Protein AF-A0A931Q942-F1 (afdb_monomer_lite)

pLDDT: mean 76.81, std 17.1, range [39.09, 92.44]

Structure (mmCIF, N/CA/C/O backbone):
data_AF-A0A931Q942-F1
#
_entry.id   AF-A0A931Q942-F1
#
loop_
_atom_site.group_PDB
_atom_site.id
_atom_site.type_symbol
_atom_site.label_atom_id
_atom_site.label_alt_id
_atom_site.label_comp_id
_atom_site.label_asym_id
_atom_site.label_entity_id
_atom_site.label_seq_id
_atom_site.pdbx_PDB_ins_code
_atom_site.Cartn_x
_atom_site.Cartn_y
_atom_site.Cartn_z
_atom_site.occupancy
_atom_site.B_iso_or_equiv
_atom_site.auth_seq_id
_atom_site.auth_comp_id
_atom_site.auth_asym_id
_atom_site.auth_atom_id
_atom_site.pdbx_PDB_model_num
ATOM 1 N N . MET A 1 1 ? -24.071 -9.734 28.464 1.00 67.25 1 MET A N 1
ATOM 2 C CA . MET A 1 1 ? -22.632 -9.400 28.389 1.00 67.25 1 MET A CA 1
ATOM 3 C C . MET A 1 1 ? -22.307 -8.990 26.967 1.00 67.25 1 MET A C 1
ATOM 5 O O . MET A 1 1 ? -22.517 -9.784 26.061 1.00 67.25 1 MET A O 1
ATOM 9 N N . THR A 1 2 ? -21.847 -7.760 26.764 1.00 77.81 2 THR A N 1
ATOM 10 C CA . THR A 1 2 ? -21.450 -7.262 25.442 1.00 77.81 2 THR A CA 1
ATOM 11 C C . THR A 1 2 ? -20.082 -7.839 25.089 1.00 77.81 2 THR A C 1
ATOM 13 O O . THR A 1 2 ? -19.132 -7.691 25.857 1.00 77.81 2 THR A O 1
ATOM 16 N N . ARG A 1 3 ? -19.981 -8.537 23.956 1.00 86.06 3 ARG A N 1
ATOM 17 C CA . ARG A 1 3 ? -18.739 -9.170 23.503 1.00 86.06 3 ARG A CA 1
ATOM 18 C C . ARG A 1 3 ? -18.013 -8.196 22.578 1.00 86.06 3 ARG A C 1
ATOM 20 O O . ARG A 1 3 ? -18.596 -7.744 21.598 1.00 86.06 3 ARG A O 1
ATOM 27 N N . ARG A 1 4 ? -16.766 -7.842 22.899 1.00 89.62 4 ARG A N 1
ATOM 28 C CA . ARG A 1 4 ? -15.933 -7.043 21.991 1.00 89.62 4 ARG A CA 1
ATOM 29 C C . ARG A 1 4 ? -15.429 -7.940 20.867 1.00 89.62 4 ARG A C 1
ATOM 31 O O . ARG A 1 4 ? -14.898 -9.015 21.137 1.00 89.62 4 ARG A O 1
ATOM 38 N N . VAL A 1 5 ? -15.600 -7.483 19.634 1.00 87.56 5 VAL A N 1
ATOM 39 C CA . VAL A 1 5 ? -15.069 -8.117 18.426 1.00 87.56 5 VAL A CA 1
ATOM 40 C C . VAL A 1 5 ? -14.127 -7.108 17.786 1.00 87.56 5 VAL A C 1
ATOM 42 O O . VAL A 1 5 ? -14.534 -5.980 17.520 1.00 87.56 5 VAL A O 1
ATOM 45 N N . ALA A 1 6 ? -12.870 -7.495 17.595 1.00 86.50 6 ALA A N 1
ATOM 46 C CA . ALA A 1 6 ? -11.900 -6.706 16.850 1.00 86.50 6 ALA A CA 1
ATOM 47 C C . ALA A 1 6 ? -11.877 -7.210 15.405 1.00 86.50 6 ALA A C 1
ATOM 49 O O . ALA A 1 6 ? -11.753 -8.412 15.176 1.00 86.50 6 ALA A O 1
ATOM 50 N N . ILE A 1 7 ? -12.015 -6.297 14.448 1.00 84.50 7 ILE A N 1
ATOM 51 C CA . ILE A 1 7 ? -11.917 -6.593 13.019 1.00 84.50 7 ILE A CA 1
ATOM 52 C C . ILE A 1 7 ? -10.600 -5.995 12.540 1.00 84.50 7 ILE A C 1
ATOM 54 O O . ILE A 1 7 ? -10.361 -4.807 12.736 1.00 84.50 7 ILE A O 1
ATOM 58 N N . VAL A 1 8 ? -9.746 -6.827 11.942 1.00 86.38 8 VAL A N 1
ATOM 59 C CA . VAL A 1 8 ? -8.447 -6.408 11.405 1.00 86.38 8 VAL A CA 1
ATOM 60 C C . VAL A 1 8 ? -8.464 -6.632 9.894 1.00 86.38 8 VAL A C 1
ATOM 62 O O . VAL A 1 8 ? -8.376 -7.785 9.454 1.00 86.38 8 VAL A O 1
ATOM 65 N N . PRO A 1 9 ? -8.618 -5.568 9.089 1.00 87.12 9 PRO A N 1
ATOM 66 C CA . PRO A 1 9 ? -8.538 -5.697 7.646 1.00 87.12 9 PRO A CA 1
ATOM 67 C C . PRO A 1 9 ? -7.092 -6.015 7.255 1.00 87.12 9 PRO A C 1
ATOM 69 O O . PRO A 1 9 ? -6.141 -5.370 7.704 1.00 87.12 9 PRO A O 1
ATOM 72 N N . HIS A 1 10 ? -6.934 -7.049 6.440 1.00 87.81 10 HIS A N 1
ATOM 73 C CA . HIS A 1 10 ? -5.649 -7.487 5.921 1.00 87.81 10 HIS A CA 1
ATOM 74 C C . HIS A 1 10 ? -5.835 -8.040 4.514 1.00 87.81 10 HIS A C 1
ATOM 76 O O . HIS A 1 10 ? -6.930 -8.469 4.146 1.00 87.81 10 HIS A O 1
ATOM 82 N N . THR A 1 11 ? -4.755 -8.052 3.743 1.00 87.56 11 THR A N 1
ATOM 83 C CA . THR A 1 11 ? -4.670 -8.852 2.522 1.00 87.56 11 THR A CA 1
ATOM 84 C C . THR A 1 11 ? -3.589 -9.893 2.721 1.00 87.56 11 THR A C 1
ATOM 86 O O . THR A 1 11 ? -2.523 -9.561 3.229 1.00 87.56 11 THR A O 1
ATOM 89 N N . HIS A 1 12 ? -3.862 -11.129 2.317 1.00 88.56 12 HIS A N 1
ATOM 90 C CA . HIS A 1 12 ? -2.800 -12.096 2.080 1.00 88.56 12 HIS A CA 1
ATOM 91 C C . HIS A 1 12 ? -2.166 -11.781 0.724 1.00 88.56 12 HIS A C 1
ATOM 93 O O . HIS A 1 12 ? -2.901 -11.485 -0.225 1.00 88.56 12 HIS A O 1
ATOM 99 N N . TRP A 1 13 ? -0.837 -11.758 0.635 1.00 87.31 13 TRP A N 1
ATOM 100 C CA . TRP A 1 13 ? -0.148 -11.319 -0.572 1.00 87.31 13 TRP A CA 1
ATOM 101 C C . TRP A 1 13 ? 0.988 -12.261 -0.969 1.00 87.31 13 TRP A C 1
ATOM 103 O O . TRP A 1 13 ? 2.149 -12.058 -0.629 1.00 87.31 13 TRP A O 1
ATOM 113 N N . ASP A 1 14 ? 0.696 -13.270 -1.779 1.00 87.06 14 ASP A N 1
ATOM 114 C CA . ASP A 1 14 ? 1.760 -14.084 -2.361 1.00 87.06 14 ASP A CA 1
ATOM 115 C C . ASP A 1 14 ? 2.608 -13.252 -3.335 1.00 87.06 14 ASP A C 1
ATOM 117 O O . ASP A 1 14 ? 2.111 -12.711 -4.328 1.00 87.06 14 ASP A O 1
ATOM 121 N N . ARG A 1 15 ? 3.915 -13.150 -3.062 1.00 81.31 15 ARG A N 1
ATOM 122 C CA . ARG A 1 15 ? 4.858 -12.398 -3.9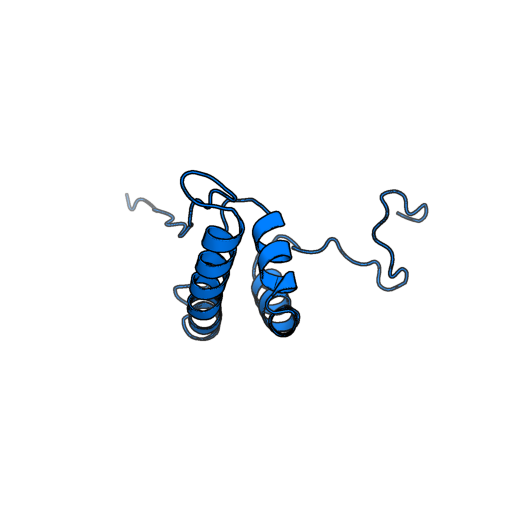08 1.00 81.31 15 ARG A CA 1
ATOM 123 C C . ARG A 1 15 ? 4.961 -12.994 -5.314 1.00 81.31 15 ARG A C 1
ATOM 125 O O . ARG A 1 15 ? 5.095 -12.265 -6.295 1.00 81.31 15 ARG A O 1
ATOM 132 N N . GLU A 1 16 ? 4.875 -14.313 -5.409 1.00 86.25 16 GLU A N 1
ATOM 133 C CA . GLU A 1 16 ? 4.814 -15.061 -6.657 1.00 86.25 16 GLU A CA 1
ATOM 134 C C . GLU A 1 16 ? 4.027 -16.355 -6.446 1.00 86.25 16 GLU A C 1
ATOM 136 O O . GLU A 1 16 ? 4.176 -17.022 -5.425 1.00 86.25 16 GLU A O 1
ATOM 141 N N . TRP A 1 17 ? 3.167 -16.70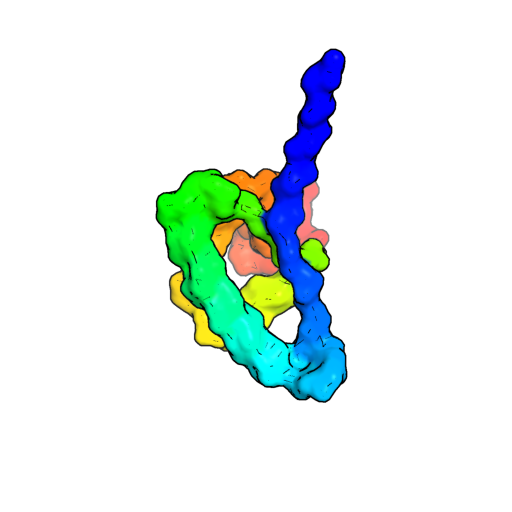0 -7.407 1.00 86.44 17 TRP A N 1
ATOM 142 C CA . TRP A 1 17 ? 2.398 -17.944 -7.356 1.00 86.44 17 TRP A CA 1
ATOM 143 C C . TRP A 1 17 ? 2.031 -18.427 -8.767 1.00 86.44 17 TRP A C 1
ATOM 145 O O . TRP A 1 17 ? 2.892 -18.904 -9.498 1.00 86.44 17 TRP A O 1
ATOM 155 N N . TYR A 1 18 ? 0.772 -18.280 -9.195 1.00 85.75 18 TYR A N 1
ATOM 156 C CA . TYR A 1 18 ? 0.302 -18.747 -10.512 1.00 85.75 18 TYR A CA 1
ATOM 157 C C . TYR A 1 18 ? 0.639 -17.805 -11.680 1.00 85.75 18 TYR A C 1
ATOM 159 O O . TYR A 1 18 ? 0.403 -18.140 -12.839 1.00 85.75 18 TYR A O 1
ATOM 167 N N . ALA A 1 19 ? 1.142 -16.608 -11.388 1.00 88.31 19 ALA A N 1
ATOM 168 C CA . ALA A 1 19 ? 1.556 -15.611 -12.366 1.00 88.31 19 ALA A CA 1
ATOM 169 C C . ALA A 1 19 ? 2.965 -15.097 -12.023 1.00 88.31 19 ALA A C 1
ATOM 171 O O . ALA A 1 19 ? 3.374 -15.182 -10.861 1.00 88.31 19 ALA A O 1
ATOM 172 N N . PRO A 1 20 ? 3.703 -14.544 -13.003 1.00 89.88 20 PRO A N 1
ATOM 173 C CA . PRO A 1 20 ? 5.043 -14.025 -12.763 1.00 89.88 20 PRO A CA 1
ATOM 174 C C . PRO A 1 20 ? 5.053 -12.903 -11.722 1.00 89.88 20 PRO A C 1
ATOM 176 O O . PRO A 1 20 ? 4.124 -12.093 -11.658 1.00 89.88 20 PRO A O 1
ATOM 179 N N . PHE A 1 21 ? 6.160 -12.795 -10.986 1.00 87.62 21 PHE A N 1
ATOM 180 C CA . PHE A 1 21 ? 6.395 -11.767 -9.968 1.00 87.62 21 PHE A CA 1
ATOM 181 C C . PHE A 1 21 ? 6.003 -10.350 -10.421 1.00 87.62 21 PHE A C 1
ATOM 183 O O . PHE A 1 21 ? 5.307 -9.640 -9.704 1.00 87.62 21 PHE A O 1
ATOM 190 N N . GLN A 1 22 ? 6.373 -9.939 -11.640 1.00 88.44 22 GLN A N 1
ATOM 191 C CA . GLN A 1 22 ? 6.068 -8.586 -12.132 1.00 88.44 22 GLN A CA 1
ATOM 192 C C . GLN A 1 22 ? 4.560 -8.331 -12.287 1.00 88.44 22 GLN A C 1
ATOM 194 O O . GLN A 1 22 ? 4.098 -7.213 -12.073 1.00 88.44 22 GLN A O 1
ATOM 199 N N . THR A 1 23 ? 3.769 -9.360 -12.612 1.00 89.81 23 THR A N 1
ATOM 200 C CA . THR A 1 23 ? 2.307 -9.243 -12.683 1.00 89.81 23 THR A CA 1
ATOM 201 C C . THR A 1 23 ? 1.711 -9.025 -11.299 1.00 89.81 23 THR A C 1
ATOM 203 O O . THR A 1 23 ? 0.850 -8.159 -11.141 1.00 89.81 23 THR A O 1
ATOM 206 N N . PHE A 1 24 ? 2.180 -9.766 -10.291 1.00 88.06 24 PHE A N 1
ATOM 207 C CA . PHE A 1 24 ? 1.795 -9.516 -8.903 1.00 88.06 24 PHE A CA 1
ATOM 208 C C . PHE A 1 24 ? 2.228 -8.116 -8.478 1.00 88.06 24 PHE A C 1
ATOM 210 O O . PHE A 1 24 ? 1.399 -7.334 -8.029 1.00 88.06 24 PHE A O 1
ATOM 217 N N . ARG A 1 25 ? 3.475 -7.730 -8.734 1.00 89.56 25 ARG A N 1
ATOM 218 C CA . ARG A 1 25 ? 3.998 -6.415 -8.362 1.00 89.56 25 ARG A CA 1
ATOM 219 C C . ARG A 1 25 ? 3.166 -5.249 -8.911 1.00 89.56 25 ARG A C 1
ATOM 221 O O . ARG A 1 25 ? 2.890 -4.309 -8.177 1.00 89.56 25 ARG A O 1
ATOM 228 N N . LEU A 1 26 ? 2.697 -5.319 -10.158 1.00 91.19 26 LEU A N 1
ATOM 229 C CA . LEU A 1 26 ? 1.800 -4.294 -10.715 1.00 91.19 26 LEU A CA 1
ATOM 230 C C . LEU A 1 26 ? 0.424 -4.273 -10.034 1.00 91.19 26 LEU A C 1
ATOM 232 O O . LEU A 1 26 ? -0.124 -3.201 -9.790 1.00 91.19 26 LEU A O 1
ATOM 236 N N . ARG A 1 27 ? -0.128 -5.444 -9.694 1.00 91.38 27 ARG A N 1
ATOM 237 C CA . ARG A 1 27 ? -1.386 -5.536 -8.935 1.00 91.38 27 ARG A CA 1
ATOM 238 C C . ARG A 1 27 ? -1.235 -4.983 -7.519 1.00 91.38 27 ARG A C 1
ATOM 240 O O . ARG A 1 27 ? -2.153 -4.332 -7.036 1.00 91.38 27 ARG A O 1
ATOM 247 N N . LEU A 1 28 ? -0.082 -5.204 -6.887 1.00 91.38 28 LEU A N 1
ATOM 248 C CA . LEU A 1 28 ? 0.237 -4.636 -5.582 1.00 91.38 28 LEU A CA 1
ATOM 249 C C . LEU A 1 28 ? 0.259 -3.109 -5.638 1.00 91.38 28 LEU A C 1
ATOM 251 O O . LEU A 1 28 ? -0.319 -2.454 -4.778 1.00 91.38 28 LEU A O 1
ATOM 255 N N . VAL A 1 29 ? 0.908 -2.547 -6.662 1.00 91.81 29 VAL A N 1
ATOM 256 C CA . VAL A 1 29 ? 0.944 -1.094 -6.866 1.00 91.81 29 VAL A CA 1
ATOM 257 C C . VAL A 1 29 ? -0.464 -0.539 -7.026 1.00 91.81 29 VAL A C 1
ATOM 259 O O . VAL A 1 29 ? -0.808 0.398 -6.318 1.00 91.81 29 VAL A O 1
ATOM 262 N N . ALA A 1 30 ? -1.298 -1.159 -7.864 1.00 92.44 30 ALA A N 1
ATOM 263 C CA . ALA A 1 30 ? -2.684 -0.729 -8.039 1.00 92.44 30 ALA A CA 1
ATOM 264 C C . ALA A 1 30 ? -3.490 -0.794 -6.727 1.00 92.44 30 ALA A C 1
ATOM 266 O O . ALA A 1 30 ? -4.222 0.140 -6.414 1.00 92.44 30 ALA A O 1
ATOM 267 N N . LEU A 1 31 ? -3.320 -1.860 -5.935 1.00 91.69 31 LEU A N 1
ATOM 268 C CA . LEU A 1 31 ? -3.959 -1.999 -4.623 1.00 91.69 31 LEU A CA 1
ATOM 269 C C . LEU A 1 31 ? -3.546 -0.867 -3.671 1.00 91.69 31 LEU A C 1
ATOM 271 O O . LEU A 1 31 ? -4.399 -0.270 -3.021 1.00 91.69 31 LEU A O 1
ATOM 275 N N . LEU A 1 32 ? -2.246 -0.585 -3.569 1.00 90.56 32 LEU A N 1
ATOM 276 C CA . LEU A 1 32 ? -1.720 0.421 -2.647 1.00 90.56 32 LEU A CA 1
ATOM 277 C C . LEU A 1 32 ? -2.036 1.851 -3.097 1.00 90.56 32 LEU A C 1
ATOM 279 O O . LEU A 1 32 ? -2.420 2.661 -2.257 1.00 90.56 32 LEU A O 1
ATOM 283 N N . ASP A 1 33 ? -1.967 2.143 -4.397 1.00 91.38 33 ASP A N 1
ATOM 284 C CA . ASP A 1 33 ? -2.394 3.429 -4.969 1.00 91.38 33 ASP A CA 1
ATOM 285 C C . ASP A 1 33 ? -3.863 3.736 -4.619 1.00 91.38 33 ASP A C 1
ATOM 287 O O . ASP A 1 33 ? -4.241 4.885 -4.406 1.00 91.38 33 ASP A O 1
ATOM 291 N N . GLU A 1 34 ? -4.697 2.702 -4.534 1.00 91.44 34 GLU A N 1
ATOM 292 C CA . GLU A 1 34 ? -6.100 2.805 -4.149 1.00 91.44 34 GLU A CA 1
ATOM 293 C C . GLU A 1 34 ? -6.334 2.839 -2.631 1.00 91.44 34 GLU A C 1
ATOM 295 O O . GLU A 1 34 ? -7.322 3.415 -2.161 1.00 91.44 34 GLU A O 1
ATOM 300 N N . LEU A 1 35 ? -5.474 2.179 -1.859 1.00 90.19 35 LEU A N 1
ATOM 301 C CA . LEU A 1 35 ? -5.610 2.046 -0.412 1.00 90.19 35 LEU A CA 1
ATOM 302 C C . LEU A 1 35 ? -5.109 3.295 0.320 1.00 90.19 35 LEU A C 1
ATOM 304 O O . LEU A 1 35 ? -5.804 3.791 1.206 1.00 90.19 35 LEU A O 1
ATOM 308 N N . LEU A 1 36 ? -3.935 3.818 -0.046 1.00 88.88 36 LEU A N 1
ATOM 309 C CA . LEU A 1 36 ? -3.283 4.911 0.685 1.00 88.88 36 LEU A CA 1
ATOM 310 C C . LEU A 1 36 ? -4.155 6.178 0.777 1.00 88.88 36 LEU A C 1
ATOM 312 O O . LEU A 1 36 ? -4.339 6.665 1.894 1.00 88.88 36 LEU A O 1
ATOM 316 N N . PRO A 1 37 ? -4.797 6.666 -0.306 1.00 89.75 37 PRO A N 1
ATOM 317 C CA . PRO A 1 37 ? -5.671 7.837 -0.216 1.00 89.75 37 PRO A CA 1
ATOM 318 C C . PRO A 1 37 ? -6.900 7.597 0.668 1.00 89.75 37 PRO A C 1
ATOM 320 O O . PRO A 1 37 ? -7.389 8.514 1.328 1.00 89.75 37 PRO A O 1
ATOM 323 N N . ARG A 1 38 ? -7.417 6.360 0.708 1.00 88.88 38 ARG A N 1
ATOM 324 C CA . ARG A 1 38 ? -8.550 5.995 1.573 1.00 88.88 38 ARG A CA 1
ATOM 325 C C . ARG A 1 38 ? -8.138 5.967 3.041 1.00 88.88 38 ARG A C 1
ATOM 327 O O . ARG A 1 38 ? -8.889 6.447 3.876 1.00 88.88 38 ARG A O 1
ATOM 334 N N . MET A 1 39 ? -6.936 5.479 3.346 1.00 87.44 39 MET A N 1
ATOM 335 C CA . MET A 1 39 ? -6.395 5.505 4.709 1.00 87.44 39 MET A CA 1
ATOM 336 C C . MET A 1 39 ? -6.145 6.933 5.218 1.00 87.44 39 MET A C 1
ATOM 338 O O . MET A 1 39 ? -6.299 7.186 6.409 1.00 87.44 39 MET A O 1
ATOM 342 N N . GLU A 1 40 ? -5.779 7.870 4.338 1.00 84.81 40 GLU A N 1
ATOM 343 C CA . GLU A 1 40 ? -5.596 9.283 4.702 1.00 84.81 40 GLU A CA 1
ATOM 344 C C . GLU A 1 40 ? -6.925 10.030 4.906 1.00 84.81 40 GLU A C 1
ATOM 346 O O . GLU A 1 40 ? -7.001 10.946 5.724 1.00 84.81 40 GLU A O 1
ATOM 351 N N . THR A 1 41 ? -7.971 9.662 4.161 1.00 87.31 41 THR A N 1
ATOM 352 C CA . THR A 1 41 ? -9.248 10.398 4.142 1.00 87.31 41 THR A CA 1
ATOM 353 C C . THR A 1 41 ? -10.324 9.809 5.050 1.00 87.31 41 THR A C 1
ATOM 355 O O . THR A 1 41 ? -11.160 10.562 5.551 1.00 87.31 41 THR A O 1
ATOM 358 N N . ASP A 1 42 ? -10.316 8.494 5.279 1.00 85.31 42 ASP A N 1
ATOM 359 C CA . ASP A 1 42 ? -11.340 7.784 6.043 1.00 85.31 42 ASP A CA 1
ATOM 360 C C . ASP A 1 42 ? -10.773 7.216 7.362 1.00 85.31 42 ASP A C 1
ATOM 362 O O . ASP A 1 42 ? -10.055 6.209 7.358 1.00 85.31 42 ASP A O 1
ATOM 366 N N . PRO A 1 43 ? -11.148 7.792 8.522 1.00 80.44 43 PRO A N 1
ATOM 367 C CA . PRO A 1 43 ? -10.719 7.309 9.834 1.00 80.44 43 PRO A CA 1
ATOM 368 C C . PRO A 1 43 ? -11.128 5.862 10.143 1.00 80.44 43 PRO A C 1
ATOM 370 O O . PRO A 1 43 ? -10.533 5.237 11.021 1.00 80.44 43 PRO A O 1
ATOM 373 N N . SER A 1 44 ? -12.136 5.307 9.459 1.00 81.88 44 SER A N 1
ATOM 374 C CA . SER A 1 44 ? -12.539 3.906 9.640 1.00 81.88 44 SER A CA 1
ATOM 375 C C . SER A 1 44 ? -11.511 2.912 9.083 1.00 81.88 44 SER A C 1
ATOM 377 O O . SER A 1 44 ? -11.456 1.769 9.542 1.00 81.88 44 SER A O 1
ATOM 379 N N . TYR A 1 45 ? -10.641 3.366 8.175 1.00 79.62 45 TYR A N 1
ATOM 380 C CA . TYR A 1 45 ? -9.544 2.605 7.574 1.00 79.62 45 TYR A CA 1
ATOM 381 C C . TYR A 1 45 ? -8.172 2.954 8.167 1.00 79.62 45 TYR A C 1
ATOM 383 O O . TYR A 1 45 ? -7.141 2.703 7.546 1.00 79.62 45 TYR A O 1
ATOM 391 N N . ALA A 1 46 ? -8.132 3.483 9.394 1.00 72.50 46 ALA A N 1
ATOM 392 C CA . ALA A 1 46 ? -6.894 3.921 10.045 1.00 72.50 46 ALA A CA 1
ATOM 393 C C . ALA A 1 46 ? -5.804 2.833 10.155 1.00 72.50 46 ALA A C 1
ATOM 395 O O . ALA A 1 46 ? -4.622 3.152 10.300 1.00 72.50 46 ALA A O 1
ATOM 396 N N . HIS A 1 47 ? -6.173 1.549 10.096 1.00 82.19 47 HIS A N 1
ATOM 397 C CA . HIS A 1 47 ? -5.242 0.430 10.204 1.00 82.19 47 HIS A CA 1
ATOM 398 C C . HIS A 1 47 ? -5.503 -0.614 9.120 1.00 82.19 47 HIS A C 1
ATOM 400 O O . HIS A 1 47 ? -6.637 -1.053 8.945 1.00 82.19 47 HIS A O 1
ATOM 406 N N . PHE A 1 48 ? -4.440 -1.052 8.445 1.00 85.31 48 PHE A N 1
ATOM 407 C CA . PHE A 1 48 ? -4.472 -2.132 7.462 1.00 85.31 48 PHE A CA 1
ATOM 408 C C . PHE A 1 48 ? -3.210 -2.990 7.589 1.00 85.31 48 PHE A C 1
ATOM 410 O O . PHE A 1 48 ? -2.101 -2.460 7.655 1.00 85.31 48 PHE A O 1
ATOM 417 N N . LEU A 1 49 ? -3.369 -4.314 7.640 1.00 85.81 49 LEU A N 1
ATOM 418 C CA . LEU A 1 49 ? -2.251 -5.247 7.777 1.00 85.81 49 LEU A CA 1
ATOM 419 C C . LEU A 1 49 ? -1.831 -5.798 6.404 1.00 85.81 49 LEU A C 1
ATOM 421 O O . LEU A 1 49 ? -2.571 -6.542 5.760 1.00 85.81 49 LEU A O 1
ATOM 425 N N . LEU A 1 50 ? -0.610 -5.464 5.979 1.00 85.12 50 LEU A N 1
ATOM 426 C CA . LEU A 1 50 ? 0.000 -5.936 4.728 1.00 85.12 50 LEU A CA 1
ATOM 427 C C . LEU A 1 50 ? 0.723 -7.276 4.932 1.00 85.12 50 LEU A C 1
ATOM 429 O O . LEU A 1 50 ? 1.946 -7.359 4.851 1.00 85.12 50 LEU A O 1
ATOM 433 N N . ASP A 1 51 ? -0.052 -8.309 5.270 1.00 82.25 51 ASP A N 1
ATOM 434 C CA . ASP A 1 51 ? 0.374 -9.719 5.353 1.00 82.25 51 ASP A CA 1
ATOM 435 C C . ASP A 1 51 ? 1.578 -10.018 6.278 1.00 82.25 51 ASP A C 1
ATOM 437 O O . ASP A 1 51 ? 2.181 -11.084 6.223 1.00 82.25 51 ASP A O 1
ATOM 441 N N . GLY A 1 52 ? 1.968 -9.066 7.133 1.00 78.19 52 GLY A N 1
ATOM 442 C CA . GLY A 1 52 ? 3.124 -9.200 8.026 1.00 78.19 52 GLY A CA 1
ATOM 443 C C . GLY A 1 52 ? 4.485 -9.239 7.318 1.00 78.19 52 GLY A C 1
ATOM 444 O O . GLY A 1 52 ? 5.488 -9.554 7.958 1.00 78.19 52 GLY A O 1
ATOM 445 N N . GLN A 1 53 ? 4.547 -8.909 6.026 1.00 80.69 53 GLN A N 1
ATOM 446 C CA . GLN A 1 53 ? 5.774 -8.944 5.231 1.00 80.69 53 GLN A CA 1
ATOM 447 C C . GLN A 1 53 ? 6.206 -7.549 4.785 1.00 80.69 53 GLN A C 1
ATOM 449 O O . GLN A 1 53 ? 5.485 -6.818 4.110 1.00 80.69 53 GLN A O 1
ATOM 454 N N . MET A 1 54 ? 7.453 -7.213 5.106 1.00 78.81 54 MET A N 1
ATOM 455 C CA . MET A 1 54 ? 8.041 -5.917 4.759 1.00 78.81 54 MET A CA 1
ATOM 456 C C . MET A 1 54 ? 8.451 -5.812 3.287 1.00 78.81 54 MET A C 1
ATOM 458 O O . MET A 1 54 ? 8.481 -4.712 2.742 1.00 78.81 54 MET A O 1
ATOM 462 N N . ALA A 1 55 ? 8.703 -6.947 2.626 1.00 82.94 55 ALA A N 1
ATOM 463 C CA . ALA A 1 55 ? 9.121 -6.988 1.223 1.00 82.94 55 ALA A CA 1
ATOM 464 C C . ALA A 1 55 ? 8.111 -6.310 0.278 1.00 82.94 55 ALA A C 1
ATOM 466 O O . ALA A 1 55 ? 8.500 -5.734 -0.733 1.00 82.94 55 ALA A O 1
ATOM 467 N N . VAL A 1 56 ? 6.827 -6.323 0.646 1.00 85.31 56 VAL A N 1
ATOM 468 C CA . VAL A 1 56 ? 5.727 -5.681 -0.086 1.00 85.31 56 VAL A CA 1
ATOM 469 C C . VAL A 1 56 ? 5.937 -4.167 -0.201 1.00 85.31 56 VAL A C 1
ATOM 471 O O . VAL A 1 56 ? 5.721 -3.585 -1.263 1.00 85.31 56 VAL A O 1
ATOM 474 N N . ILE A 1 57 ? 6.409 -3.524 0.871 1.00 86.62 57 ILE A N 1
ATOM 475 C CA . ILE A 1 57 ? 6.669 -2.080 0.888 1.00 86.62 57 ILE A CA 1
ATOM 476 C C . ILE A 1 57 ? 7.868 -1.732 0.007 1.00 86.62 57 ILE A C 1
ATOM 478 O O . ILE A 1 57 ? 7.802 -0.775 -0.764 1.00 86.62 57 ILE A O 1
ATOM 482 N N . ASP A 1 58 ? 8.945 -2.514 0.082 1.00 87.19 58 ASP A N 1
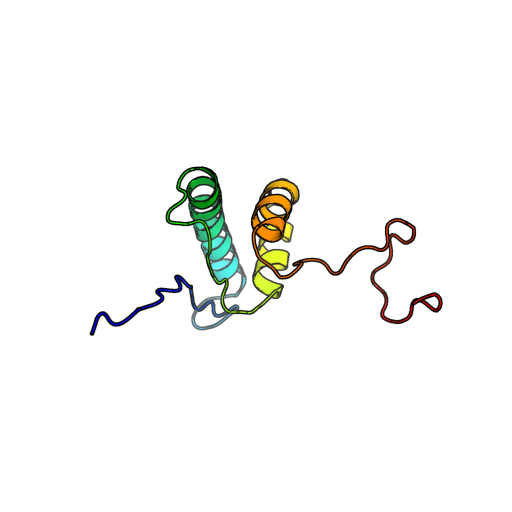ATOM 483 C CA . ASP A 1 58 ? 10.126 -2.288 -0.754 1.00 87.19 58 ASP A CA 1
ATOM 484 C C . ASP A 1 58 ? 9.806 -2.498 -2.245 1.00 87.19 58 ASP A C 1
ATOM 486 O O . ASP A 1 58 ? 10.199 -1.687 -3.086 1.00 87.19 58 ASP A O 1
ATOM 490 N N . ASP A 1 59 ? 9.022 -3.530 -2.579 1.00 88.69 59 ASP A N 1
ATOM 491 C CA . ASP A 1 59 ? 8.586 -3.802 -3.952 1.00 88.69 59 ASP A CA 1
ATOM 492 C C . ASP A 1 59 ? 7.728 -2.664 -4.524 1.00 88.69 59 ASP A C 1
ATOM 494 O O . ASP A 1 59 ? 7.885 -2.318 -5.705 1.00 88.69 59 ASP A O 1
ATOM 498 N N . TYR A 1 60 ? 6.863 -2.073 -3.693 1.00 90.88 60 TYR A N 1
ATOM 499 C CA . TYR A 1 60 ? 6.042 -0.915 -4.037 1.00 90.88 60 TYR A CA 1
ATOM 500 C C . TYR A 1 60 ? 6.881 0.353 -4.232 1.00 90.88 60 TYR A C 1
ATOM 502 O O . TYR A 1 60 ? 6.793 0.985 -5.286 1.00 90.88 60 TYR A O 1
ATOM 510 N N . LEU A 1 61 ? 7.748 0.694 -3.273 1.00 90.06 61 LEU A N 1
ATOM 511 C CA . LEU A 1 61 ? 8.597 1.892 -3.334 1.00 90.06 61 LEU A CA 1
ATOM 512 C C . LEU A 1 61 ? 9.590 1.854 -4.495 1.00 90.06 61 LEU A C 1
ATOM 514 O O . LEU A 1 61 ? 9.907 2.889 -5.073 1.00 90.06 61 LEU A O 1
ATOM 518 N N . ALA A 1 62 ? 10.031 0.666 -4.904 1.00 89.88 62 ALA A N 1
ATOM 519 C CA . ALA A 1 62 ? 10.878 0.525 -6.079 1.00 89.88 62 ALA A CA 1
ATOM 520 C C . ALA A 1 62 ? 10.139 0.787 -7.417 1.00 89.88 62 ALA A C 1
ATOM 522 O O . ALA A 1 62 ? 10.788 0.802 -8.460 1.00 89.88 62 ALA A O 1
ATOM 523 N N . ILE A 1 63 ? 8.812 0.989 -7.414 1.00 91.06 63 ILE A N 1
ATOM 524 C CA . ILE A 1 63 ? 8.031 1.527 -8.552 1.00 91.06 63 ILE A CA 1
ATOM 525 C C . ILE A 1 63 ? 7.529 2.948 -8.254 1.00 91.06 63 ILE A C 1
ATOM 527 O O . ILE A 1 63 ? 7.499 3.790 -9.150 1.00 91.06 63 ILE A O 1
ATOM 531 N N . ARG A 1 64 ? 7.123 3.214 -7.009 1.00 90.12 64 ARG A N 1
ATOM 532 C CA . ARG A 1 64 ? 6.529 4.474 -6.541 1.00 90.12 64 ARG A CA 1
ATOM 533 C C . ARG A 1 64 ? 7.352 5.076 -5.396 1.00 90.12 64 ARG A C 1
ATOM 535 O O . ARG A 1 64 ? 6.893 5.069 -4.254 1.00 90.12 64 ARG A O 1
ATOM 542 N N . PRO A 1 65 ? 8.552 5.612 -5.674 1.00 89.88 65 PRO A N 1
ATOM 543 C CA . PRO A 1 65 ? 9.397 6.188 -4.628 1.00 89.88 65 PRO A CA 1
ATOM 544 C C . PRO A 1 65 ? 8.736 7.398 -3.950 1.00 89.88 65 PRO A C 1
ATOM 546 O O . PRO A 1 65 ? 8.878 7.587 -2.745 1.00 89.88 65 PRO A O 1
ATOM 549 N N . ASP A 1 66 ? 7.928 8.161 -4.690 1.00 89.75 66 ASP A N 1
ATOM 550 C CA . ASP A 1 66 ? 7.256 9.372 -4.198 1.00 89.75 66 ASP A CA 1
ATOM 551 C C . ASP A 1 66 ? 6.218 9.104 -3.095 1.00 89.75 66 ASP A C 1
ATOM 553 O O . ASP A 1 66 ? 5.811 10.026 -2.392 1.00 89.75 66 ASP A O 1
ATOM 557 N N . ALA A 1 67 ? 5.793 7.849 -2.913 1.00 87.44 67 ALA A N 1
ATOM 558 C CA . ALA A 1 67 ? 4.840 7.457 -1.877 1.00 87.44 67 ALA A CA 1
ATOM 559 C C . ALA A 1 67 ? 5.494 7.211 -0.501 1.00 87.44 67 ALA A C 1
ATOM 561 O O . ALA A 1 67 ? 4.788 6.970 0.484 1.00 87.44 67 ALA A O 1
ATOM 562 N N . GLU A 1 68 ? 6.828 7.281 -0.400 1.00 87.88 68 GLU A N 1
ATOM 563 C CA . GLU A 1 68 ? 7.558 7.095 0.861 1.00 87.88 68 GLU A CA 1
ATOM 564 C C . GLU A 1 68 ? 7.086 8.029 1.994 1.00 87.88 68 GLU A C 1
ATOM 566 O O . GLU A 1 68 ? 6.872 7.539 3.107 1.00 87.88 68 GLU A O 1
ATOM 571 N N . PRO A 1 69 ? 6.874 9.344 1.775 1.00 87.12 69 PRO A N 1
ATOM 572 C CA . PRO A 1 69 ? 6.453 10.250 2.844 1.00 87.12 69 PRO A CA 1
ATOM 573 C C . PRO A 1 69 ? 5.069 9.900 3.409 1.00 87.12 69 PRO A C 1
ATOM 575 O O . PRO A 1 69 ? 4.872 9.920 4.628 1.00 87.12 69 PRO A O 1
ATOM 578 N N . THR A 1 70 ? 4.127 9.519 2.541 1.00 86.31 70 THR A N 1
ATOM 579 C CA . THR A 1 70 ? 2.786 9.061 2.935 1.00 86.31 70 THR A CA 1
ATOM 580 C C . THR A 1 70 ? 2.875 7.784 3.762 1.00 86.31 70 THR A C 1
ATOM 582 O O . THR A 1 70 ? 2.347 7.728 4.873 1.00 86.31 70 THR A O 1
ATOM 585 N N . LEU A 1 71 ? 3.621 6.783 3.285 1.00 85.69 71 LEU A N 1
ATOM 586 C CA . LEU A 1 71 ? 3.833 5.535 4.023 1.00 85.69 71 LEU A CA 1
ATOM 587 C C . LEU A 1 71 ? 4.500 5.776 5.379 1.00 85.69 71 LEU A C 1
ATOM 589 O O . LEU A 1 71 ? 4.119 5.158 6.372 1.00 85.69 71 LEU A O 1
ATOM 593 N N . ARG A 1 72 ? 5.448 6.715 5.456 1.00 83.44 72 ARG A N 1
ATOM 594 C CA . ARG A 1 72 ? 6.085 7.098 6.719 1.00 83.44 72 ARG A CA 1
ATOM 595 C C . ARG A 1 72 ? 5.088 7.691 7.705 1.00 83.44 72 ARG A C 1
ATOM 597 O O . ARG A 1 72 ? 5.134 7.338 8.881 1.00 83.44 72 ARG A O 1
ATOM 604 N N . THR A 1 73 ? 4.202 8.555 7.224 1.00 83.00 73 THR A N 1
ATOM 605 C CA . THR A 1 73 ? 3.169 9.212 8.034 1.00 83.00 73 THR A CA 1
ATOM 606 C C . THR A 1 73 ? 2.161 8.191 8.555 1.00 83.00 73 THR A C 1
ATOM 608 O O . THR A 1 73 ? 1.932 8.103 9.761 1.00 83.00 73 THR A O 1
ATOM 611 N N . LEU A 1 74 ? 1.636 7.341 7.668 1.00 79.31 74 LEU A N 1
ATOM 612 C CA . LEU A 1 74 ? 0.688 6.283 8.025 1.00 79.31 74 LEU A CA 1
ATOM 613 C C . LEU A 1 74 ? 1.310 5.251 8.968 1.00 79.31 74 LEU A C 1
ATOM 615 O O . LEU A 1 74 ? 0.660 4.776 9.897 1.00 79.31 74 LEU A O 1
ATOM 619 N N . ASN A 1 75 ? 2.594 4.942 8.793 1.00 76.56 75 ASN A N 1
ATOM 620 C CA . ASN A 1 75 ? 3.271 4.021 9.684 1.00 76.56 75 ASN A CA 1
ATOM 621 C C . ASN A 1 75 ? 3.616 4.643 11.039 1.00 76.56 75 ASN A C 1
ATOM 623 O O . ASN A 1 75 ? 3.716 3.905 11.999 1.00 76.56 75 ASN A O 1
ATOM 627 N N . GLN A 1 76 ? 3.818 5.952 11.183 1.00 64.81 76 GLN A N 1
ATOM 628 C CA . GLN A 1 76 ? 3.983 6.542 12.522 1.00 64.81 76 GLN A CA 1
ATOM 629 C C . GLN A 1 76 ? 2.700 6.431 13.358 1.00 64.81 76 GLN A C 1
ATOM 631 O O . GLN A 1 76 ? 2.771 6.346 14.583 1.00 64.81 76 GLN A O 1
ATOM 636 N N . ALA A 1 77 ? 1.539 6.375 12.700 1.00 57.38 77 ALA A N 1
ATOM 637 C CA . ALA A 1 77 ? 0.262 6.079 13.343 1.00 57.38 77 ALA A CA 1
ATOM 638 C C . ALA A 1 77 ? 0.090 4.583 13.688 1.00 57.38 77 ALA A C 1
ATOM 640 O O . A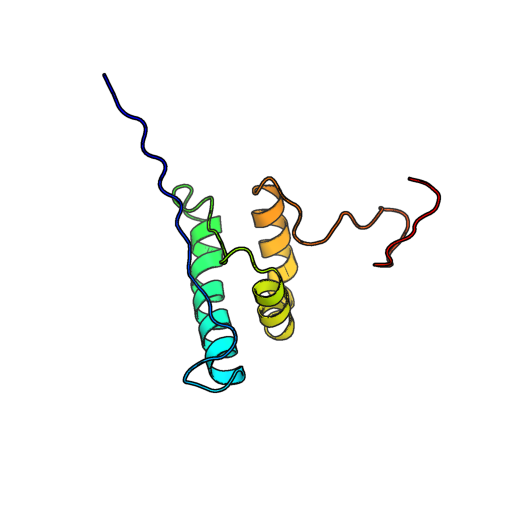LA A 1 77 ? -0.712 4.240 14.558 1.00 57.38 77 ALA A O 1
ATOM 641 N N . ALA A 1 78 ? 0.854 3.690 13.049 1.00 54.31 78 ALA A N 1
ATOM 642 C CA . ALA A 1 78 ? 0.931 2.272 13.385 1.00 54.31 78 ALA A CA 1
ATOM 643 C C . ALA A 1 78 ? 2.092 2.029 14.368 1.00 54.31 78 ALA A C 1
ATOM 645 O O . ALA A 1 78 ? 3.221 2.444 14.151 1.00 54.31 78 ALA A O 1
ATOM 646 N N . ALA A 1 79 ? 1.858 1.337 15.479 1.00 42.50 79 ALA A N 1
ATOM 647 C CA . ALA A 1 79 ? 2.813 1.242 16.591 1.00 42.50 79 ALA A CA 1
ATOM 648 C C . ALA A 1 79 ? 4.161 0.513 16.304 1.00 42.50 79 ALA A C 1
ATOM 650 O O . ALA A 1 79 ? 4.896 0.223 17.246 1.00 42.50 79 ALA A O 1
ATOM 651 N N . ALA A 1 80 ? 4.512 0.206 15.048 1.00 46.41 80 ALA A N 1
ATOM 652 C CA . ALA A 1 80 ? 5.734 -0.508 14.674 1.00 46.41 80 ALA A CA 1
ATOM 653 C C . ALA A 1 80 ? 6.449 0.163 13.479 1.00 46.41 80 ALA A C 1
ATOM 655 O O . ALA A 1 80 ? 5.858 0.235 12.407 1.00 46.41 80 ALA A O 1
ATOM 656 N N . PRO A 1 81 ? 7.703 0.645 13.610 1.00 51.84 81 PRO A N 1
ATOM 657 C CA . PRO A 1 81 ? 8.419 1.359 12.544 1.00 51.84 81 PRO A CA 1
ATOM 658 C C . PRO A 1 81 ? 8.847 0.452 11.366 1.00 51.84 81 PRO A C 1
ATOM 660 O O . PRO A 1 81 ? 9.626 -0.478 11.545 1.00 51.84 81 PRO A O 1
ATOM 663 N N . TRP A 1 82 ? 8.378 0.773 10.151 1.00 55.12 82 TRP A N 1
ATOM 664 C CA . TRP A 1 82 ? 8.654 0.093 8.864 1.00 55.12 82 TRP A CA 1
ATOM 665 C C . TRP A 1 82 ? 10.101 0.191 8.351 1.00 55.12 82 TRP A C 1
ATOM 667 O O . TRP A 1 82 ? 10.592 -0.707 7.674 1.00 55.12 82 TRP A O 1
ATOM 677 N N . ARG A 1 83 ? 10.811 1.269 8.681 1.00 45.66 83 ARG A N 1
ATOM 678 C CA . ARG A 1 83 ? 12.270 1.329 8.602 1.00 45.66 83 ARG A CA 1
ATOM 679 C C . ARG A 1 83 ? 12.732 1.555 10.024 1.00 45.66 83 ARG A C 1
ATOM 681 O O . ARG A 1 83 ? 12.372 2.567 10.627 1.00 45.66 83 ARG A O 1
ATOM 688 N N . SER A 1 84 ? 13.457 0.574 10.560 1.00 40.06 84 SER A N 1
ATOM 689 C CA . SER A 1 84 ? 14.199 0.682 11.815 1.00 40.06 84 SER A CA 1
ATOM 690 C C . SER A 1 84 ? 14.715 2.101 11.970 1.00 40.06 84 SER A C 1
ATOM 692 O O . SER A 1 84 ? 15.298 2.617 11.015 1.00 40.06 84 SER A O 1
ATOM 694 N N . ALA A 1 85 ? 14.469 2.701 13.134 1.00 44.25 85 ALA A N 1
ATOM 695 C CA . ALA A 1 85 ? 15.029 3.975 13.546 1.00 44.25 85 ALA A CA 1
ATOM 696 C C . ALA A 1 85 ? 16.413 4.182 12.915 1.00 44.25 85 ALA A C 1
ATOM 698 O O . ALA A 1 85 ? 17.399 3.585 13.346 1.00 44.25 85 ALA A O 1
ATOM 699 N N . THR A 1 86 ? 16.476 4.985 11.851 1.00 43.56 86 THR A N 1
ATOM 700 C CA . THR A 1 86 ? 17.748 5.533 11.414 1.00 43.56 86 THR A CA 1
ATOM 701 C C . THR A 1 86 ? 18.173 6.38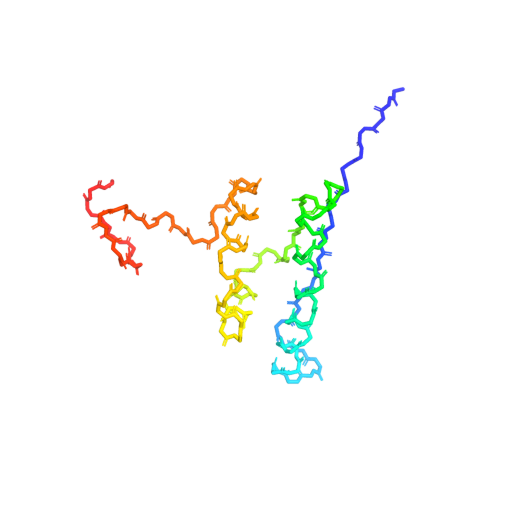2 12.593 1.00 43.56 86 THR A C 1
ATOM 703 O O . THR A 1 86 ? 17.467 7.321 12.968 1.00 43.56 86 THR A O 1
ATOM 706 N N . CYS A 1 87 ? 19.248 5.977 13.264 1.00 40.47 87 CYS A N 1
ATOM 707 C CA . CYS A 1 87 ? 19.835 6.797 14.304 1.00 40.47 87 CYS A CA 1
ATOM 708 C C . CYS A 1 87 ? 20.035 8.195 13.691 1.00 40.47 87 CYS A C 1
ATOM 710 O O . CYS A 1 87 ? 20.618 8.271 12.607 1.00 40.47 87 CYS A O 1
ATOM 712 N N . PRO A 1 88 ? 19.547 9.292 14.301 1.00 48.19 88 PRO A N 1
ATOM 713 C CA . PRO A 1 88 ? 19.621 10.625 13.694 1.00 48.19 88 PRO A CA 1
ATOM 714 C C . PRO A 1 88 ? 21.061 11.081 13.392 1.00 48.19 88 PRO A C 1
ATOM 716 O O . PRO A 1 88 ? 21.259 12.077 12.704 1.00 48.19 88 PRO A O 1
ATOM 719 N N . THR A 1 89 ? 22.067 10.345 13.873 1.00 47.50 89 THR A N 1
ATOM 720 C CA . THR A 1 89 ? 23.493 10.541 13.603 1.00 47.50 89 THR A CA 1
ATOM 721 C C . THR A 1 89 ? 24.108 9.587 12.572 1.00 47.50 89 THR A C 1
ATOM 723 O O . THR A 1 89 ? 25.225 9.852 12.134 1.00 47.50 89 THR A O 1
ATOM 726 N N . CYS A 1 90 ? 23.455 8.495 12.160 1.00 46.12 90 CYS A N 1
ATOM 727 C CA . CYS A 1 90 ? 24.065 7.503 11.265 1.00 46.12 90 CYS A CA 1
ATOM 728 C C . CYS A 1 90 ? 23.078 7.038 10.189 1.00 46.12 90 CYS A C 1
ATOM 730 O O . CYS A 1 90 ? 22.119 6.325 10.472 1.00 46.12 90 CYS A O 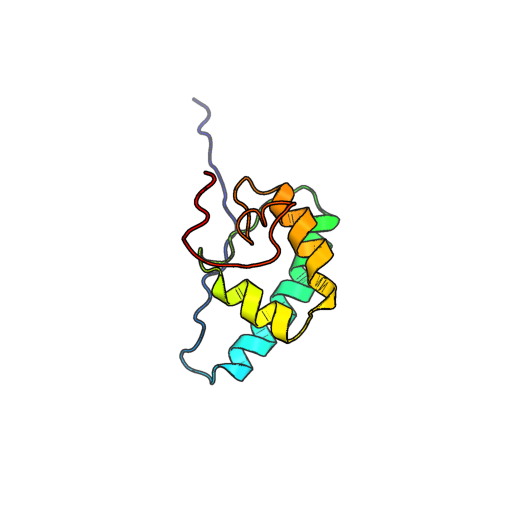1
ATOM 732 N N . SER A 1 91 ? 23.348 7.419 8.941 1.00 47.97 91 SER A N 1
ATOM 733 C CA . SER A 1 91 ? 22.556 7.102 7.747 1.00 47.97 91 SER A CA 1
ATOM 734 C C . SER A 1 91 ? 22.777 5.687 7.190 1.00 47.97 91 SER A C 1
ATOM 736 O O . SER A 1 91 ? 22.453 5.455 6.030 1.00 47.97 91 SER A O 1
ATOM 738 N N . ASP A 1 92 ? 23.313 4.749 7.978 1.00 39.09 92 ASP A N 1
ATOM 739 C CA . ASP A 1 92 ? 23.629 3.393 7.513 1.00 39.09 92 ASP A CA 1
ATOM 740 C C . ASP A 1 92 ? 22.797 2.319 8.223 1.00 39.09 92 ASP A C 1
ATOM 742 O O . ASP A 1 92 ? 22.765 2.209 9.450 1.00 39.09 92 ASP A O 1
ATOM 746 N N . THR A 1 93 ? 22.159 1.467 7.422 1.00 51.09 93 THR A N 1
ATOM 747 C CA . THR A 1 93 ? 21.532 0.213 7.850 1.00 51.09 93 THR A CA 1
ATOM 748 C C . THR A 1 93 ? 22.591 -0.878 8.002 1.00 51.09 93 THR A C 1
ATOM 750 O O . THR A 1 93 ? 22.843 -1.623 7.059 1.00 51.09 93 THR A O 1
ATOM 753 N N . LEU A 1 94 ? 23.203 -1.001 9.185 1.00 48.38 94 LEU A N 1
ATOM 754 C CA . LEU A 1 94 ? 24.042 -2.154 9.543 1.00 48.38 94 LEU A CA 1
ATOM 755 C C . LEU A 1 94 ? 23.839 -2.597 11.008 1.00 48.38 94 LEU A C 1
ATOM 757 O O . LEU A 1 94 ? 23.528 -1.779 11.872 1.00 48.38 94 LEU A O 1
ATOM 761 N N . PRO A 1 95 ? 24.030 -3.898 11.317 1.00 48.69 95 PRO A N 1
ATOM 762 C CA . PRO A 1 95 ? 23.501 -4.546 12.522 1.00 48.69 95 PRO A CA 1
ATOM 763 C C . PRO A 1 95 ? 24.345 -4.353 13.795 1.00 48.69 95 PRO A C 1
ATOM 765 O O . PRO A 1 95 ? 24.126 -5.054 14.780 1.00 48.69 95 PRO A O 1
ATOM 768 N N . ARG A 1 96 ? 25.338 -3.456 13.803 1.00 50.09 96 ARG A N 1
ATOM 769 C CA . ARG A 1 96 ? 26.219 -3.239 14.965 1.00 50.09 96 ARG A CA 1
ATOM 770 C C . ARG A 1 96 ? 26.633 -1.776 15.089 1.00 50.09 96 ARG A C 1
ATOM 772 O O . ARG A 1 96 ? 27.717 -1.400 14.655 1.00 50.09 96 ARG A O 1
ATOM 779 N N . CYS A 1 97 ? 25.784 -0.966 15.715 1.00 46.22 97 CYS A N 1
ATOM 780 C CA . CYS A 1 97 ? 26.214 0.319 16.259 1.00 46.22 97 CYS A CA 1
ATOM 781 C C . CYS A 1 97 ? 26.747 0.089 17.690 1.00 46.22 97 CYS A C 1
ATOM 783 O O . CYS A 1 97 ? 26.020 -0.501 18.485 1.00 46.22 97 CYS A O 1
ATOM 785 N N . PRO A 1 98 ? 27.976 0.515 18.047 1.00 48.41 98 PRO A N 1
ATOM 786 C CA . PRO A 1 98 ? 28.568 0.255 19.367 1.00 48.41 98 PRO A CA 1
ATOM 787 C C . PRO A 1 98 ? 28.075 1.191 20.485 1.00 48.41 98 PRO A C 1
ATOM 789 O O . PRO A 1 98 ? 28.524 1.052 21.616 1.00 48.41 98 PRO A O 1
ATOM 792 N N . ASN A 1 99 ? 27.215 2.165 20.168 1.00 52.69 99 ASN A N 1
ATOM 793 C CA . ASN A 1 99 ? 26.722 3.187 21.103 1.00 52.69 99 ASN A CA 1
ATOM 794 C C . ASN A 1 99 ? 25.226 3.020 21.448 1.00 52.69 99 ASN A C 1
ATOM 796 O O . ASN A 1 99 ? 24.548 3.990 21.789 1.00 52.69 99 ASN A O 1
ATOM 800 N N . CYS A 1 100 ? 24.715 1.791 21.351 1.00 49.72 100 CYS A N 1
ATOM 801 C CA . CYS A 1 100 ? 23.460 1.347 21.958 1.00 49.72 100 CYS A CA 1
ATOM 802 C C . CYS A 1 100 ? 23.740 0.140 22.852 1.00 49.72 100 CYS A C 1
ATOM 804 O O . CYS A 1 100 ? 24.532 -0.727 22.416 1.00 49.72 100 CYS A O 1
#

Radius of gyration: 16.35 Å; chains: 1; bounding box: 51×29×41 Å

Foldseek 3Di:
DDDDDDDAAEDAQDCDDPDDNVVSLVVLLVVCVVLLVCCVVPVVSLHYYHNPDLVSVVSNCVVVVVCVVSVQVSCVSPPDGSDPPQPPPHPDPDDDDPPD

Sequence (100 aa):
MTRRVAIVPHTHWDREWYAPFQTFRLRLVALLDELLPRMETDPSYAHFLLDGQMAVIDDYLAIRPDAEPTLRTLNQAAAAPWRSATCPTCSDTLPRCPNC

Secondary structure (DSSP, 8-state):
-PPP-----EE---SSSSS-HHHHHHHHHHHHHHHHHHHHH-GGGS--EETT-THHHHHHHTT-GGGHHHHHHHHHHSSS-SS----TT-----S--TT-